Protein AF-A0A8J7ZEE6-F1 (afdb_monomer_lite)

Secondary structure (DSSP, 8-state):
--HHHHHHHHHHHHHHHHHHHHHHHHHHTTTT--S--TTT--S----EEE-SSSEEESTT--HHHHHHHHH------S---

Foldseek 3Di:
DVVVVVVVVVVVVVVVVVVVVVVVVCVVVVVPPQCADPPPRDNPHFDWDDDPHDIDTPVPDDPVVVVVVVPDDDDPPDDDD

pLDDT: mean 79.67, std 13.11, range [51.03, 96.62]

Sequence (81 aa):
MEQTKIEKQITKVTEIETTEQEHLNKLESGETCSPNCPYCNSGDVYGMSRVVGYFSIIENWNRSKKAELKRRQQGNYWHDE

Radius of gyration: 22.39 Å; chains: 1; bounding box: 38×56×55 Å

Structure (mmCIF, N/CA/C/O backbone):
data_AF-A0A8J7ZEE6-F1
#
_entry.id   AF-A0A8J7ZEE6-F1
#
loop_
_atom_site.group_PDB
_atom_site.id
_atom_site.type_symbol
_atom_site.label_atom_id
_atom_site.label_alt_id
_atom_site.label_comp_id
_atom_site.label_asym_id
_atom_site.label_entity_id
_atom_site.label_seq_id
_atom_site.pdbx_PDB_ins_code
_atom_site.Cartn_x
_atom_site.Cartn_y
_atom_site.Cartn_z
_atom_site.occupancy
_atom_site.B_iso_or_equiv
_atom_site.auth_seq_id
_atom_site.auth_comp_id
_atom_site.auth_asym_id
_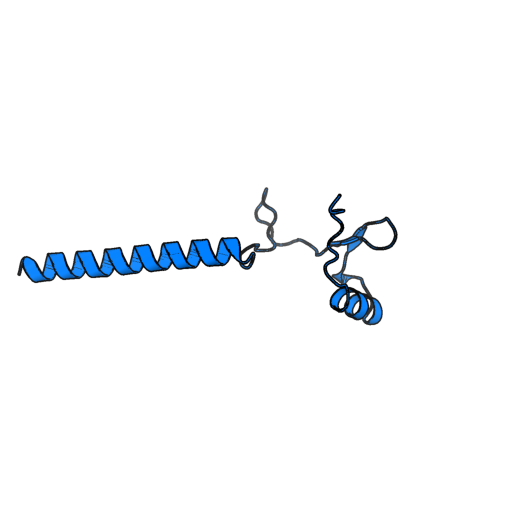atom_site.auth_atom_id
_atom_site.pdbx_PDB_model_num
ATOM 1 N N . MET A 1 1 ? -21.898 43.677 27.567 1.00 62.09 1 MET A N 1
ATOM 2 C CA . MET A 1 1 ? -21.710 42.270 28.003 1.00 62.09 1 MET A CA 1
ATOM 3 C C . MET A 1 1 ? -22.394 41.264 27.080 1.00 62.09 1 MET A C 1
ATOM 5 O O . MET A 1 1 ? -21.960 40.124 27.027 1.00 62.09 1 MET A O 1
ATOM 9 N N . GLU A 1 2 ? -23.446 41.664 26.361 1.00 65.25 2 GLU A N 1
ATOM 10 C CA . GLU A 1 2 ? -24.199 40.781 25.459 1.00 65.25 2 GLU A CA 1
ATOM 11 C C . GLU A 1 2 ? -23.531 40.619 24.080 1.00 65.25 2 GLU A C 1
ATOM 13 O O . GLU A 1 2 ? -23.384 39.502 23.593 1.00 65.25 2 GLU A O 1
ATOM 18 N N . GLN A 1 3 ? -22.992 41.706 23.518 1.00 65.69 3 GLN A N 1
ATOM 19 C CA . GLN A 1 3 ? -22.257 41.700 22.242 1.00 65.69 3 GLN A CA 1
ATOM 20 C C . GLN A 1 3 ? -21.004 40.805 22.280 1.00 65.69 3 GLN A C 1
ATOM 22 O O . GLN A 1 3 ? -20.795 39.991 21.389 1.00 65.69 3 GLN A O 1
ATOM 27 N N . THR A 1 4 ? -20.250 40.831 23.383 1.00 67.69 4 THR A N 1
ATOM 28 C CA . THR A 1 4 ? -19.062 39.981 23.572 1.00 67.69 4 THR A CA 1
ATOM 29 C C . THR A 1 4 ? -19.387 38.494 23.740 1.00 67.69 4 THR A C 1
ATOM 31 O O . THR A 1 4 ? -18.509 37.648 23.579 1.00 67.69 4 THR A O 1
ATOM 34 N N . LYS A 1 5 ? -20.631 38.140 24.087 1.00 73.31 5 LYS A N 1
ATOM 35 C CA . LYS A 1 5 ? -21.093 36.745 24.149 1.00 73.31 5 LYS A CA 1
ATOM 36 C C . LYS A 1 5 ? -21.456 36.230 22.756 1.00 73.31 5 LYS A C 1
ATOM 38 O O . LYS A 1 5 ? -21.153 35.081 22.449 1.00 73.31 5 LYS A O 1
ATOM 43 N N . ILE A 1 6 ? -22.059 37.087 21.934 1.00 74.94 6 ILE A N 1
ATOM 44 C CA . ILE A 1 6 ? -22.407 36.798 20.539 1.00 74.94 6 ILE A CA 1
ATOM 45 C C . ILE A 1 6 ? -21.134 36.632 19.705 1.00 74.94 6 ILE A C 1
ATOM 47 O O . ILE A 1 6 ? -20.985 35.620 19.032 1.00 74.94 6 ILE A O 1
ATOM 51 N N . GLU A 1 7 ? -20.170 37.546 19.829 1.00 71.25 7 GLU A N 1
ATOM 52 C CA . GLU A 1 7 ? -18.884 37.463 19.120 1.00 71.25 7 GLU A CA 1
ATOM 53 C C . GLU A 1 7 ? -18.143 36.158 19.424 1.00 71.25 7 GLU A C 1
ATOM 55 O O . GLU A 1 7 ? -17.709 35.481 18.497 1.00 71.25 7 GL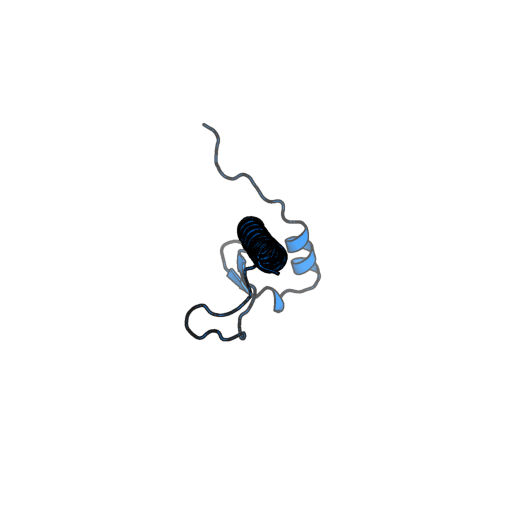U A O 1
ATOM 60 N N . LYS A 1 8 ? -18.083 35.752 20.702 1.00 70.62 8 LYS A N 1
ATOM 61 C CA . LYS A 1 8 ? -17.480 34.475 21.129 1.00 70.62 8 LYS A CA 1
ATOM 62 C C . LYS A 1 8 ? -18.210 33.249 20.584 1.00 70.62 8 LYS A C 1
ATOM 64 O O . LYS A 1 8 ? -17.581 32.225 20.332 1.00 70.62 8 LYS A O 1
ATOM 69 N N . GLN A 1 9 ? -19.534 33.320 20.448 1.00 76.12 9 GLN A N 1
ATOM 70 C CA . GLN A 1 9 ? -20.304 32.241 19.830 1.00 76.12 9 GLN A CA 1
ATOM 71 C C . GLN A 1 9 ? -20.018 32.155 18.332 1.00 76.12 9 GLN A C 1
ATOM 73 O O . GLN A 1 9 ? -19.806 31.054 17.839 1.00 76.12 9 GLN A O 1
ATOM 78 N N . ILE A 1 10 ? -19.930 33.293 17.639 1.00 73.50 10 ILE A N 1
ATOM 79 C CA . ILE A 1 10 ? -19.581 33.349 16.215 1.00 73.50 10 ILE A CA 1
ATOM 80 C C . ILE A 1 10 ? -18.179 32.772 15.983 1.00 73.50 10 ILE A C 1
ATOM 82 O O . ILE A 1 10 ? -18.034 31.918 15.118 1.00 73.50 10 ILE A O 1
ATOM 86 N N . THR A 1 11 ? -17.178 33.145 16.795 1.00 68.25 11 THR A N 1
ATOM 87 C CA . THR A 1 11 ? -15.803 32.613 16.648 1.00 68.25 11 THR A CA 1
ATOM 88 C C . THR A 1 11 ? -15.769 31.095 16.807 1.00 68.25 11 THR A C 1
ATOM 90 O O . THR A 1 11 ? -15.172 30.388 16.000 1.00 68.25 11 THR A O 1
ATOM 93 N N . LYS A 1 12 ? -16.484 30.580 17.811 1.00 80.94 12 LYS A N 1
ATOM 94 C CA . LYS A 1 12 ? -16.583 29.141 18.055 1.00 80.94 12 LYS A CA 1
ATOM 95 C C . LYS A 1 12 ? -17.261 28.402 16.89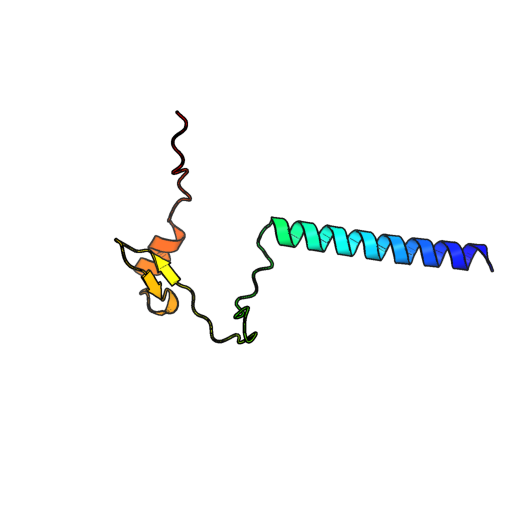7 1.00 80.94 12 LYS A C 1
ATOM 97 O O . LYS A 1 12 ? -16.845 27.301 16.564 1.00 80.94 12 LYS A O 1
ATOM 102 N N . VAL A 1 13 ? -18.303 28.981 16.297 1.00 75.19 13 VAL A N 1
ATOM 103 C CA . VAL A 1 13 ? -18.992 28.382 15.141 1.00 75.19 13 VAL A CA 1
ATOM 104 C C . VAL A 1 13 ? -18.077 28.370 13.917 1.00 75.19 13 VAL A C 1
ATOM 106 O O . VAL A 1 13 ? -17.952 27.329 13.282 1.00 75.19 13 VAL A O 1
ATOM 109 N N . THR A 1 14 ? -17.359 29.463 13.647 1.00 69.62 14 THR A N 1
ATOM 110 C CA . THR A 1 14 ? -16.413 29.519 12.522 1.00 69.62 14 THR A CA 1
ATOM 111 C C . THR A 1 14 ? -15.264 28.519 12.665 1.00 69.62 14 THR A C 1
ATOM 113 O O . THR A 1 14 ? -14.882 27.899 11.681 1.00 69.62 14 THR A O 1
ATOM 116 N N . GLU A 1 15 ? -14.752 28.293 13.881 1.00 80.12 15 GLU A N 1
ATOM 117 C CA . GLU A 1 15 ? -13.722 27.273 14.146 1.00 80.12 15 GLU A CA 1
ATOM 118 C C . GLU A 1 15 ? -14.230 25.846 13.858 1.00 80.12 15 GLU A C 1
ATOM 120 O O . GLU A 1 15 ? -13.510 25.014 13.296 1.00 80.12 15 GLU A O 1
ATOM 125 N N . ILE A 1 16 ? -15.489 25.561 14.204 1.00 75.12 16 ILE A N 1
ATOM 126 C CA . ILE A 1 16 ? -16.126 24.262 13.944 1.00 75.12 16 ILE A CA 1
ATOM 127 C C . ILE A 1 16 ? -16.298 24.046 12.437 1.00 75.12 16 ILE A C 1
ATOM 129 O O . ILE A 1 16 ? -15.867 23.013 11.929 1.00 75.12 16 ILE A O 1
ATOM 133 N N . GLU A 1 17 ? -16.830 25.034 11.713 1.00 74.00 17 GLU A N 1
ATOM 134 C CA . GLU A 1 17 ? -17.003 24.962 10.254 1.00 74.00 17 GLU A CA 1
ATOM 135 C C . GLU A 1 17 ? -15.666 24.749 9.528 1.00 74.00 17 GLU A C 1
ATOM 137 O O . GLU A 1 17 ? -15.578 23.925 8.616 1.00 74.00 17 GLU A O 1
ATOM 142 N N . THR A 1 18 ? -14.592 25.421 9.965 1.00 69.94 18 THR A N 1
ATOM 143 C CA . THR A 1 18 ? -13.253 25.196 9.395 1.00 69.94 18 THR A CA 1
ATOM 144 C C . THR A 1 18 ? -12.733 23.783 9.662 1.00 69.94 18 THR A C 1
ATOM 146 O O . THR A 1 18 ? -12.135 23.173 8.778 1.00 69.94 18 THR A O 1
ATOM 149 N N . THR A 1 19 ? -13.020 23.216 10.836 1.00 73.81 19 THR A N 1
ATOM 150 C CA . THR A 1 19 ? -12.607 21.847 11.190 1.00 73.81 19 THR A CA 1
ATOM 151 C C . THR A 1 19 ? -13.357 20.801 10.355 1.00 73.81 19 THR A C 1
ATOM 153 O O . THR A 1 19 ? -12.773 19.805 9.923 1.00 73.81 19 THR A O 1
ATOM 156 N N . GLU A 1 20 ? -14.646 21.026 10.089 1.00 75.62 20 GLU A N 1
ATOM 157 C CA . GLU A 1 20 ? -15.466 20.155 9.238 1.00 75.62 20 GLU A CA 1
ATOM 158 C C . GLU A 1 20 ? -14.990 20.173 7.779 1.00 75.62 20 GLU A C 1
ATOM 160 O O . GLU A 1 20 ? -14.855 19.115 7.159 1.00 75.62 20 GLU A O 1
ATOM 165 N N . GLN A 1 21 ? -14.662 21.354 7.246 1.00 71.31 21 GLN A N 1
ATOM 166 C CA . GLN A 1 21 ? -14.125 21.501 5.890 1.00 71.31 21 GLN A CA 1
ATOM 167 C C . GLN A 1 21 ? -12.760 20.818 5.732 1.00 71.31 21 GLN A C 1
ATOM 169 O O . GLN A 1 21 ? -12.533 20.104 4.756 1.00 71.31 21 GLN A O 1
ATOM 174 N N . GLU A 1 22 ? -11.856 20.964 6.704 1.00 72.00 22 GLU A N 1
ATOM 175 C CA . GLU A 1 22 ? -10.569 20.256 6.705 1.00 72.00 22 GLU A CA 1
ATOM 176 C C . GLU A 1 22 ? -10.732 18.731 6.754 1.00 72.00 22 GLU A C 1
ATOM 178 O O . GLU A 1 22 ? -9.984 18.003 6.097 1.00 72.00 22 GLU A O 1
ATOM 183 N N . HIS A 1 23 ? -11.707 18.231 7.518 1.00 70.19 23 HIS A N 1
ATOM 184 C CA . HIS A 1 23 ? -11.996 16.801 7.606 1.00 70.19 23 HIS A CA 1
ATOM 185 C C . HIS A 1 23 ? -12.528 16.239 6.279 1.00 70.19 23 HIS A C 1
ATOM 187 O O . HIS A 1 23 ? -12.091 15.170 5.849 1.00 70.19 23 HIS A O 1
ATOM 193 N N . LEU A 1 24 ? -13.423 16.968 5.603 1.00 66.88 24 LEU A N 1
ATOM 194 C CA . LEU A 1 24 ? -13.933 16.605 4.275 1.00 66.8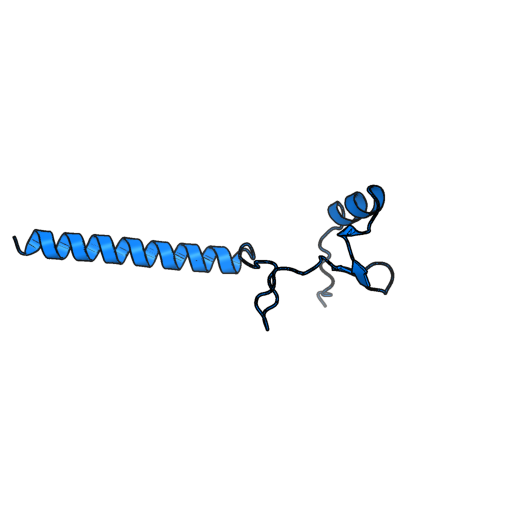8 24 LEU A CA 1
ATOM 195 C C . LEU A 1 24 ? -12.817 16.590 3.224 1.00 66.88 24 LEU A C 1
ATOM 197 O O . LEU A 1 24 ? -12.680 15.613 2.492 1.00 66.88 24 LEU A O 1
ATOM 201 N N . ASN A 1 25 ? -11.945 17.599 3.225 1.00 67.00 25 ASN A N 1
ATOM 202 C CA . ASN A 1 25 ? -10.804 17.654 2.308 1.00 67.00 25 ASN A CA 1
ATOM 203 C C . ASN A 1 25 ? -9.819 16.485 2.521 1.00 67.00 25 ASN A C 1
ATOM 205 O O . ASN A 1 25 ? -9.280 15.945 1.558 1.00 67.00 25 ASN A O 1
ATOM 209 N N . LYS A 1 26 ? -9.616 16.047 3.772 1.00 61.28 26 LYS A N 1
ATOM 210 C CA . LYS A 1 26 ? -8.787 14.870 4.107 1.00 61.28 26 LYS A CA 1
ATOM 211 C C . LYS A 1 26 ? -9.415 13.531 3.703 1.00 61.28 26 LYS A C 1
ATOM 213 O O . LYS A 1 26 ? -8.701 12.556 3.470 1.00 61.28 26 LYS A O 1
ATOM 218 N N . LEU A 1 27 ? -10.745 13.460 3.659 1.00 59.03 27 LEU A N 1
ATOM 219 C CA . LEU A 1 27 ? -11.472 12.300 3.136 1.00 59.03 27 LEU A CA 1
ATOM 220 C C . LEU A 1 27 ? -11.332 12.209 1.612 1.00 59.03 27 LEU A C 1
ATOM 222 O O . LEU A 1 27 ? -11.078 11.124 1.093 1.00 59.03 27 LEU A O 1
ATOM 226 N N . GLU A 1 28 ? -11.438 13.337 0.907 1.00 60.59 28 GLU A N 1
ATOM 227 C CA . GLU A 1 28 ? -11.278 13.400 -0.553 1.00 60.59 28 GLU A CA 1
ATOM 228 C C . GLU A 1 28 ? -9.839 13.121 -1.012 1.00 60.59 28 GLU A C 1
ATOM 230 O O . GLU A 1 28 ? -9.636 12.487 -2.048 1.00 60.59 28 GLU A O 1
ATOM 235 N N . SER A 1 29 ? -8.831 13.512 -0.225 1.00 57.56 29 SER A N 1
ATOM 236 C CA . SER A 1 29 ? -7.419 13.204 -0.502 1.00 57.56 29 SER A CA 1
ATOM 237 C C . SER A 1 29 ? -7.038 11.739 -0.234 1.00 57.56 29 SER A C 1
ATOM 239 O O . SER A 1 29 ? -5.929 11.320 -0.573 1.00 57.56 29 SER A O 1
ATOM 241 N N . GLY A 1 30 ? -7.936 10.938 0.358 1.00 54.16 30 GLY A N 1
ATOM 242 C CA . GLY A 1 30 ? -7.679 9.539 0.718 1.00 54.16 30 GLY A CA 1
ATOM 243 C C . GLY A 1 30 ? -6.695 9.360 1.882 1.00 54.16 30 GLY A C 1
ATOM 244 O O . GLY A 1 30 ? -6.242 8.243 2.139 1.00 54.16 30 GLY A O 1
ATOM 245 N N . GLU A 1 31 ? -6.364 10.436 2.600 1.00 54.78 31 GLU A N 1
ATOM 246 C CA . GLU A 1 31 ? -5.382 10.446 3.693 1.00 54.78 31 GLU A CA 1
ATOM 247 C C . GLU A 1 31 ? -5.910 9.811 4.995 1.00 54.78 31 GLU A C 1
ATOM 249 O O . GLU A 1 31 ? -5.134 9.547 5.913 1.00 54.78 31 GLU A O 1
ATOM 254 N N . THR A 1 32 ? -7.212 9.520 5.086 1.00 51.03 32 THR A N 1
ATOM 255 C CA . THR A 1 32 ? -7.885 9.034 6.308 1.00 51.03 32 THR A CA 1
ATOM 256 C C . THR A 1 32 ? -8.250 7.551 6.303 1.00 51.03 32 THR A C 1
ATOM 258 O O . THR A 1 32 ? -8.991 7.106 7.178 1.00 51.03 32 THR A O 1
ATOM 261 N N . CYS A 1 33 ? -7.723 6.744 5.377 1.00 57.66 33 CYS A N 1
ATOM 262 C CA . CYS A 1 33 ? -7.894 5.293 5.472 1.00 57.66 33 CYS A CA 1
ATOM 263 C C . CYS A 1 33 ? -6.931 4.739 6.533 1.00 57.66 33 CYS A C 1
ATOM 265 O O . CYS A 1 33 ? -5.833 4.269 6.224 1.00 57.66 33 CYS A O 1
ATOM 267 N N . SER A 1 34 ? -7.309 4.852 7.810 1.00 69.62 34 SER A N 1
ATOM 268 C CA . SER A 1 34 ? -6.577 4.194 8.885 1.00 69.62 34 SER A CA 1
ATOM 269 C C . SER A 1 34 ? -6.618 2.680 8.640 1.00 69.62 34 SER A C 1
ATOM 271 O O . SER A 1 34 ? -7.687 2.145 8.332 1.00 69.62 34 SER A O 1
ATOM 273 N N . PRO A 1 35 ? -5.482 1.968 8.737 1.00 81.62 35 PRO A N 1
ATOM 274 C CA . PRO A 1 35 ? -5.404 0.542 8.443 1.00 81.62 35 PRO A CA 1
ATOM 275 C C . PRO A 1 35 ? -6.028 -0.263 9.593 1.00 81.62 35 PRO A C 1
ATOM 277 O O . PRO A 1 35 ? -5.341 -0.919 10.369 1.00 81.62 35 PRO A O 1
ATOM 280 N N . ASN A 1 36 ? -7.347 -0.184 9.729 1.00 90.88 36 ASN A N 1
ATOM 281 C CA . ASN A 1 36 ? -8.127 -0.894 10.730 1.00 90.88 36 ASN A CA 1
ATOM 282 C C . ASN A 1 36 ? -9.206 -1.723 10.041 1.00 90.88 36 ASN A C 1
ATOM 284 O O . ASN A 1 36 ? -9.809 -1.307 9.051 1.00 90.88 36 ASN A O 1
ATOM 288 N N . CYS A 1 37 ? -9.474 -2.909 10.580 1.00 86.88 37 CYS A N 1
ATOM 289 C CA . CYS A 1 37 ? -10.564 -3.747 10.101 1.00 86.88 37 CYS A CA 1
ATOM 290 C C . CYS A 1 37 ? -11.917 -3.052 10.358 1.00 86.88 37 CYS A C 1
ATOM 292 O O . CYS A 1 37 ? -12.227 -2.775 11.516 1.00 86.88 37 CYS A O 1
ATOM 294 N N . PRO A 1 38 ? -12.780 -2.843 9.347 1.00 86.69 38 PRO A N 1
ATOM 295 C CA . PRO A 1 38 ? -14.055 -2.144 9.534 1.00 86.69 38 PRO A CA 1
ATOM 296 C C . PRO A 1 38 ? -15.071 -2.928 10.383 1.00 86.69 38 PRO A C 1
ATOM 298 O O . PRO A 1 38 ? -16.057 -2.361 10.837 1.00 86.69 38 PRO A O 1
ATOM 301 N N . TYR A 1 39 ? -14.848 -4.229 10.600 1.00 91.81 39 TYR A N 1
ATOM 302 C CA . TYR A 1 39 ? -15.751 -5.085 11.373 1.00 91.81 39 TYR A CA 1
ATOM 303 C C . TYR A 1 39 ? -15.424 -5.110 12.873 1.00 91.81 39 TYR A C 1
ATOM 305 O O . TYR A 1 39 ? -16.320 -5.015 13.705 1.00 91.81 39 TYR A O 1
ATOM 313 N N . CYS A 1 40 ? -14.143 -5.253 13.230 1.00 93.62 40 CYS A N 1
ATOM 314 C CA . CYS A 1 40 ? -13.705 -5.403 14.626 1.00 93.62 40 CYS A CA 1
ATOM 315 C C . CYS A 1 40 ? -12.760 -4.296 15.110 1.00 93.62 40 CYS A C 1
ATOM 317 O O . CYS A 1 40 ? -12.293 -4.347 16.245 1.00 93.62 40 CYS A O 1
ATOM 319 N N . ASN A 1 41 ? -12.443 -3.324 14.253 1.00 90.25 41 ASN A N 1
ATOM 320 C CA . ASN A 1 41 ? -11.500 -2.230 14.492 1.00 90.25 41 ASN A CA 1
ATOM 321 C C . ASN A 1 41 ? -10.060 -2.663 14.846 1.00 90.25 41 ASN A C 1
ATOM 323 O O . ASN A 1 41 ? -9.248 -1.846 15.281 1.00 90.25 41 ASN A O 1
ATOM 327 N N . SER A 1 42 ? -9.718 -3.941 14.642 1.00 92.19 42 SER A N 1
ATOM 328 C CA . SER A 1 42 ? -8.361 -4.451 14.859 1.00 92.19 42 SER A CA 1
ATOM 329 C C . SER A 1 42 ? -7.359 -3.757 13.936 1.00 92.19 42 SER A C 1
ATOM 331 O O . SER A 1 42 ? -7.647 -3.555 12.755 1.00 92.19 42 SER A O 1
ATOM 333 N N . GLY A 1 43 ? -6.183 -3.429 14.475 1.00 90.56 43 GLY A N 1
ATOM 334 C CA . GLY A 1 43 ? -5.028 -2.956 13.706 1.00 90.56 43 GLY A CA 1
ATOM 335 C C . GLY A 1 43 ? -4.151 -4.084 13.148 1.00 90.56 43 GLY A C 1
ATOM 336 O O . GLY A 1 43 ? -3.149 -3.801 12.501 1.00 90.56 43 GLY A O 1
ATOM 337 N N . ASP A 1 44 ? -4.499 -5.351 13.401 1.00 92.56 44 ASP A N 1
ATOM 338 C CA . ASP A 1 44 ? -3.824 -6.518 12.814 1.00 92.56 44 ASP A CA 1
ATOM 339 C C . ASP A 1 44 ? -4.283 -6.712 11.361 1.00 92.56 44 ASP A C 1
ATOM 341 O O . ASP A 1 44 ? -5.119 -7.560 11.042 1.00 92.56 44 ASP A O 1
ATOM 345 N N . VAL A 1 45 ? -3.797 -5.832 10.487 1.00 91.50 45 VAL A N 1
ATOM 346 C CA . VAL A 1 45 ? -4.052 -5.846 9.045 1.00 91.50 45 VAL A CA 1
ATOM 347 C C . VAL A 1 45 ? -2.732 -5.784 8.280 1.00 91.50 45 VAL A C 1
ATOM 349 O O . VAL A 1 45 ? -1.723 -5.295 8.786 1.00 91.50 45 VAL A O 1
ATOM 352 N N . TYR A 1 46 ? -2.748 -6.254 7.032 1.00 92.69 46 TYR A N 1
ATOM 353 C CA . TYR A 1 46 ? -1.563 -6.330 6.176 1.00 92.69 46 TYR A CA 1
ATOM 354 C C . TYR A 1 46 ? -1.820 -5.651 4.833 1.00 92.69 46 TYR A C 1
ATOM 356 O O . TYR A 1 46 ? -2.925 -5.728 4.287 1.00 92.69 46 TYR A O 1
ATOM 364 N N . GLY A 1 47 ? -0.791 -5.022 4.265 1.00 90.88 47 GLY A N 1
ATOM 365 C CA . GLY A 1 47 ? -0.838 -4.503 2.907 1.00 90.88 47 GLY A CA 1
ATOM 366 C C . GLY A 1 47 ? -0.773 -5.641 1.891 1.00 90.88 47 GLY A C 1
ATOM 367 O O . GLY A 1 47 ? 0.143 -6.461 1.906 1.00 90.88 47 GLY A O 1
ATOM 368 N N . MET A 1 48 ? -1.712 -5.689 0.949 1.00 92.94 48 MET A N 1
ATOM 369 C CA . MET A 1 48 ? -1.708 -6.680 -0.132 1.00 92.94 48 MET A CA 1
ATOM 370 C C . MET A 1 48 ? -1.734 -5.993 -1.494 1.00 92.94 48 MET A C 1
ATOM 372 O O . MET A 1 48 ? -2.416 -4.990 -1.688 1.00 92.94 48 MET A O 1
ATOM 376 N N . SER A 1 49 ? -0.999 -6.539 -2.463 1.00 92.81 49 SER A N 1
ATOM 377 C CA . SER A 1 49 ? -1.007 -6.048 -3.843 1.00 92.81 49 SER A CA 1
ATOM 378 C C . SER A 1 49 ? -1.039 -7.203 -4.838 1.00 92.81 49 SER A C 1
ATOM 380 O O . SER A 1 49 ? -0.543 -8.304 -4.569 1.00 92.81 49 SER A O 1
ATOM 382 N N . ARG A 1 50 ? -1.642 -6.956 -6.005 1.00 92.62 50 ARG A N 1
ATOM 383 C CA . ARG A 1 50 ? -1.680 -7.914 -7.109 1.00 92.62 50 ARG A CA 1
ATOM 384 C C . ARG A 1 50 ? -0.334 -7.928 -7.830 1.00 92.62 50 ARG A C 1
ATOM 386 O O . ARG A 1 50 ? 0.239 -6.879 -8.129 1.00 92.62 50 ARG A O 1
ATOM 393 N N . VAL A 1 51 ? 0.163 -9.124 -8.118 1.00 90.38 51 VAL A N 1
ATOM 394 C CA . VAL A 1 51 ? 1.370 -9.349 -8.925 1.00 90.38 51 VAL A CA 1
ATOM 395 C C . VAL A 1 51 ? 0.929 -9.867 -10.303 1.00 90.38 51 VAL A C 1
ATOM 397 O O . VAL A 1 51 ? 0.012 -9.302 -10.897 1.00 90.38 51 VAL A O 1
ATOM 400 N N . VAL A 1 52 ? 1.527 -10.936 -10.833 1.00 90.25 52 VAL A N 1
ATOM 401 C CA . VAL A 1 52 ? 1.165 -11.525 -12.132 1.00 90.25 52 VAL A CA 1
ATOM 402 C C . VAL A 1 52 ? -0.034 -12.458 -11.942 1.00 90.25 52 VAL A C 1
ATOM 404 O O . VAL A 1 52 ? 0.082 -13.676 -11.980 1.00 90.25 52 VAL A O 1
ATOM 407 N N . GLY A 1 53 ? -1.195 -11.874 -11.646 1.00 90.12 53 GLY A N 1
ATOM 408 C CA . GLY A 1 53 ? -2.470 -12.594 -11.581 1.00 90.12 53 GLY A CA 1
ATOM 409 C C . GLY A 1 53 ? -2.935 -13.031 -10.189 1.00 90.12 53 GLY A C 1
ATOM 410 O O . GLY A 1 53 ? -4.130 -13.251 -10.034 1.00 90.12 53 GLY A O 1
ATOM 411 N N . TYR A 1 54 ? -2.065 -13.055 -9.174 1.00 94.06 54 TYR A N 1
ATOM 412 C CA . TYR A 1 54 ? -2.421 -13.398 -7.786 1.00 94.06 54 TYR A CA 1
ATOM 413 C C . TYR A 1 54 ? -2.119 -12.256 -6.802 1.00 94.06 54 TYR A C 1
ATOM 415 O O . TYR A 1 54 ? -1.332 -11.354 -7.103 1.00 94.06 54 TYR A O 1
ATOM 423 N N . PHE A 1 55 ? -2.751 -12.293 -5.626 1.00 95.12 55 PHE A N 1
ATOM 424 C CA . PHE A 1 55 ? -2.506 -11.348 -4.533 1.00 95.12 55 PHE A CA 1
ATOM 425 C C . PHE A 1 55 ? -1.415 -11.856 -3.592 1.00 95.12 55 PHE A C 1
ATOM 427 O O . PHE A 1 55 ? -1.351 -13.044 -3.284 1.00 95.12 55 PHE A O 1
ATOM 434 N N . SER A 1 56 ? -0.571 -10.943 -3.113 1.00 95.69 56 SER A N 1
ATOM 435 C CA . SER A 1 56 ? 0.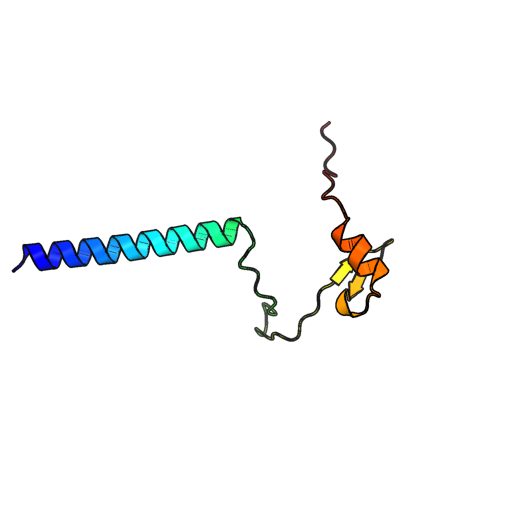479 -11.241 -2.140 1.00 95.69 56 SER A CA 1
ATOM 436 C C . SER A 1 56 ? 0.582 -10.141 -1.090 1.00 95.69 56 SER A C 1
ATOM 438 O O . SER A 1 56 ? 0.382 -8.967 -1.396 1.00 95.69 56 SER A O 1
ATOM 440 N N . ILE A 1 57 ? 0.971 -10.542 0.122 1.00 95.88 57 ILE A N 1
ATOM 441 C CA . ILE A 1 57 ? 1.299 -9.658 1.249 1.00 95.88 57 ILE A CA 1
ATOM 442 C C . ILE A 1 57 ? 2.603 -8.907 0.945 1.00 95.88 57 ILE A C 1
ATOM 444 O O . ILE A 1 57 ? 3.611 -9.541 0.620 1.00 95.88 57 ILE A O 1
ATOM 448 N N . ILE A 1 58 ? 2.574 -7.575 1.019 1.00 94.38 58 ILE A N 1
ATOM 449 C CA . ILE A 1 58 ? 3.660 -6.662 0.621 1.00 94.38 58 ILE A CA 1
ATOM 450 C C . ILE A 1 58 ? 4.808 -6.701 1.635 1.00 94.38 58 ILE A C 1
ATOM 452 O O . ILE A 1 58 ? 5.980 -6.587 1.268 1.00 94.38 58 ILE A O 1
ATOM 456 N N . GLU A 1 59 ? 4.502 -6.883 2.916 1.00 93.44 59 GLU A N 1
ATOM 457 C CA . GLU A 1 59 ? 5.466 -6.926 4.017 1.00 93.44 59 GLU A CA 1
ATOM 458 C C . GLU A 1 59 ? 6.509 -8.027 3.783 1.00 93.44 59 GLU A C 1
ATOM 460 O O . GLU A 1 59 ? 7.707 -7.781 3.965 1.00 93.44 59 GLU A O 1
ATOM 465 N N . ASN A 1 60 ? 6.064 -9.167 3.239 1.00 95.25 60 ASN A N 1
ATOM 466 C CA . ASN A 1 60 ? 6.883 -10.338 2.912 1.00 95.25 60 ASN A CA 1
ATOM 467 C C . ASN A 1 60 ? 7.723 -10.171 1.634 1.00 95.25 60 ASN A C 1
ATOM 469 O O . ASN A 1 60 ? 8.517 -11.048 1.293 1.00 95.25 60 ASN A O 1
ATOM 473 N N . TRP A 1 61 ? 7.568 -9.072 0.891 1.00 95.50 61 TRP A N 1
ATOM 474 C CA . TRP A 1 61 ? 8.336 -8.845 -0.330 1.00 95.50 61 TRP A CA 1
ATOM 475 C C . TRP A 1 61 ? 9.784 -8.463 -0.026 1.00 95.50 61 TRP A C 1
ATOM 477 O O . TRP A 1 61 ? 10.091 -7.703 0.898 1.00 95.50 61 TRP A O 1
ATOM 487 N N . ASN A 1 62 ? 10.692 -8.931 -0.878 1.00 96.62 62 ASN A N 1
ATOM 488 C CA . ASN A 1 62 ? 12.082 -8.497 -0.850 1.00 96.62 62 ASN A CA 1
ATOM 489 C C . ASN A 1 62 ? 12.232 -7.021 -1.285 1.00 96.62 62 ASN A C 1
ATOM 491 O O . ASN A 1 62 ? 11.317 -6.389 -1.824 1.00 96.62 62 ASN A O 1
ATOM 495 N N . ARG A 1 63 ? 13.432 -6.462 -1.076 1.00 96.56 63 ARG A N 1
ATOM 496 C CA . ARG A 1 63 ? 13.727 -5.051 -1.380 1.00 96.56 63 ARG A CA 1
ATOM 497 C C . ARG A 1 63 ? 13.491 -4.694 -2.852 1.00 96.56 63 ARG A C 1
ATOM 499 O O . ARG A 1 63 ? 13.026 -3.592 -3.135 1.00 96.56 63 ARG A O 1
ATOM 506 N N . SER A 1 64 ? 13.787 -5.602 -3.784 1.00 95.25 64 SER A N 1
ATOM 507 C CA . SER A 1 64 ? 13.617 -5.337 -5.217 1.00 95.25 64 SER A CA 1
ATOM 508 C C . SER A 1 64 ? 12.144 -5.263 -5.625 1.00 95.25 64 SER A C 1
ATOM 510 O O . SER A 1 64 ? 11.791 -4.388 -6.411 1.00 95.25 64 SER A O 1
ATOM 512 N N . LYS A 1 65 ? 11.259 -6.089 -5.054 1.00 93.81 65 LYS A N 1
ATOM 513 C CA . LYS A 1 65 ? 9.811 -5.995 -5.306 1.00 93.81 65 LYS A CA 1
ATOM 514 C C . LYS A 1 65 ? 9.156 -4.792 -4.647 1.00 93.81 65 LYS A C 1
ATOM 516 O O . LYS A 1 65 ? 8.318 -4.156 -5.275 1.00 93.81 65 LYS A O 1
ATOM 521 N N . LYS A 1 66 ? 9.598 -4.390 -3.453 1.00 94.31 66 LYS A N 1
ATOM 522 C CA . LYS A 1 66 ? 9.162 -3.114 -2.854 1.00 94.31 66 LYS A CA 1
ATOM 523 C C . LYS A 1 66 ? 9.574 -1.910 -3.718 1.00 94.31 66 LYS A C 1
ATOM 525 O O . LYS A 1 66 ? 8.800 -0.970 -3.875 1.00 94.31 66 LYS A O 1
ATOM 530 N N . ALA A 1 67 ? 10.764 -1.950 -4.328 1.00 93.19 67 ALA A N 1
ATOM 531 C CA . ALA A 1 67 ? 11.212 -0.912 -5.261 1.00 93.19 67 ALA A CA 1
ATOM 532 C C . ALA A 1 67 ? 10.427 -0.912 -6.585 1.00 93.19 67 ALA A C 1
ATOM 534 O O . ALA A 1 67 ? 10.141 0.159 -7.113 1.00 93.19 67 ALA A O 1
ATOM 535 N N . GLU A 1 68 ? 10.069 -2.090 -7.103 1.00 93.44 68 GLU A N 1
ATOM 536 C CA . GLU A 1 68 ? 9.183 -2.232 -8.266 1.00 93.44 68 GLU A CA 1
ATOM 537 C C . GLU A 1 68 ? 7.802 -1.638 -7.982 1.00 93.44 68 GLU A C 1
ATOM 539 O O . GLU A 1 68 ? 7.355 -0.791 -8.748 1.00 93.44 68 GLU A O 1
ATOM 544 N N . LEU A 1 69 ? 7.193 -1.978 -6.839 1.00 91.44 69 LEU A N 1
ATOM 545 C CA . LEU A 1 69 ? 5.898 -1.438 -6.414 1.00 91.44 69 LEU A CA 1
ATOM 546 C C . LEU A 1 69 ? 5.889 0.093 -6.408 1.00 91.44 69 LEU A C 1
ATOM 548 O O . LEU A 1 69 ? 4.978 0.702 -6.957 1.00 91.44 69 LEU A O 1
ATOM 552 N N . LYS A 1 70 ? 6.936 0.712 -5.846 1.00 90.06 70 LYS A N 1
ATOM 553 C CA . LYS A 1 70 ? 7.089 2.175 -5.798 1.00 90.06 70 LYS A CA 1
ATOM 554 C C . LYS A 1 70 ? 7.175 2.818 -7.189 1.00 90.06 70 LYS A C 1
ATOM 556 O O . LYS A 1 70 ? 6.867 3.995 -7.332 1.00 90.06 70 LYS A O 1
ATOM 561 N N . ARG A 1 71 ? 7.641 2.077 -8.197 1.00 89.12 71 ARG A N 1
ATOM 562 C CA . ARG A 1 71 ? 7.790 2.558 -9.578 1.00 89.12 71 ARG A CA 1
ATOM 563 C C . ARG A 1 71 ? 6.580 2.256 -10.456 1.00 89.12 71 ARG A C 1
ATOM 565 O O . ARG A 1 71 ? 6.584 2.681 -11.611 1.00 89.12 71 ARG A O 1
ATOM 572 N N . ARG A 1 72 ? 5.573 1.532 -9.956 1.00 89.06 72 ARG A N 1
ATOM 573 C CA . ARG A 1 72 ? 4.345 1.306 -10.719 1.00 89.06 72 ARG A CA 1
ATOM 574 C C . ARG A 1 72 ? 3.680 2.645 -10.995 1.00 89.06 72 ARG A C 1
ATOM 576 O O . ARG A 1 72 ? 3.447 3.432 -10.084 1.00 89.06 72 ARG A O 1
ATOM 583 N N . GLN A 1 73 ? 3.395 2.887 -12.265 1.00 82.81 73 GLN A N 1
ATOM 584 C CA . GLN A 1 73 ? 2.610 4.036 -12.681 1.00 82.81 73 GLN A CA 1
ATOM 585 C C . GLN A 1 73 ? 1.131 3.707 -12.495 1.00 82.81 73 GLN A C 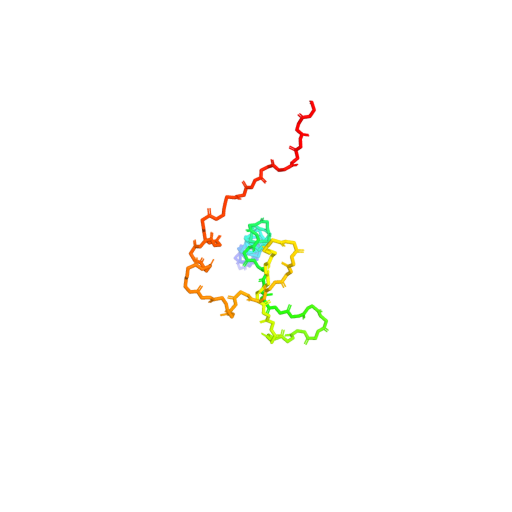1
ATOM 587 O O . GLN A 1 73 ? 0.702 2.571 -12.720 1.00 82.81 73 GLN A O 1
ATOM 592 N N . GLN A 1 74 ? 0.352 4.705 -12.088 1.00 76.62 74 GLN A N 1
ATOM 593 C CA . GLN A 1 74 ? -1.097 4.630 -12.204 1.00 76.62 74 GLN A CA 1
ATOM 594 C C . GLN A 1 74 ? -1.417 4.626 -13.701 1.00 76.62 74 GLN A C 1
ATOM 596 O O . GLN A 1 74 ? -1.153 5.602 -14.397 1.00 76.62 74 GLN A O 1
ATOM 601 N N . GLY A 1 75 ? -1.889 3.494 -14.217 1.00 70.88 75 GLY A N 1
ATOM 602 C CA . GLY A 1 75 ? -2.359 3.423 -15.596 1.00 70.88 75 GLY A CA 1
ATOM 603 C C . GLY A 1 75 ? -3.790 3.939 -15.681 1.00 70.88 75 GLY A C 1
ATOM 604 O O . GLY A 1 75 ? -4.606 3.601 -14.822 1.00 70.88 75 GLY A O 1
ATOM 605 N N . ASN A 1 76 ? -4.103 4.722 -16.716 1.00 71.75 76 ASN A N 1
ATOM 606 C CA . ASN A 1 76 ? -5.487 4.893 -17.141 1.00 71.75 76 ASN A CA 1
ATOM 607 C C . ASN A 1 76 ? -5.856 3.677 -18.001 1.00 71.75 76 ASN A C 1
ATOM 609 O O . ASN A 1 76 ? -5.441 3.580 -19.152 1.00 71.75 76 ASN A O 1
ATOM 613 N N . TYR A 1 77 ? -6.542 2.707 -17.398 1.00 67.00 77 TYR A N 1
ATOM 614 C CA . TYR A 1 77 ? -6.966 1.471 -18.070 1.00 67.00 77 TYR A CA 1
ATOM 615 C C . TYR A 1 77 ? -8.388 1.565 -18.628 1.00 67.00 77 TYR A C 1
ATOM 617 O O . TYR A 1 77 ? -8.905 0.581 -19.158 1.00 67.00 77 TYR A O 1
ATOM 625 N N . TRP A 1 78 ? -9.026 2.725 -18.486 1.00 74.62 78 TRP A N 1
ATOM 626 C CA . TRP A 1 78 ? -10.275 3.015 -19.161 1.00 74.62 78 TRP A CA 1
ATOM 627 C C . TRP A 1 78 ? -9.922 3.394 -20.598 1.00 74.62 78 TRP A C 1
ATOM 629 O O . TRP A 1 78 ? -9.160 4.330 -20.829 1.00 74.62 78 TRP A O 1
ATOM 639 N N . HIS A 1 79 ? -10.391 2.599 -21.556 1.00 65.44 79 HIS A N 1
ATOM 640 C CA . HIS A 1 79 ? -10.320 2.974 -22.960 1.00 65.44 79 HIS A CA 1
ATOM 641 C C . HIS A 1 79 ? -11.276 4.149 -23.179 1.00 65.44 79 HIS A C 1
ATOM 643 O O . HIS A 1 79 ? -12.474 3.999 -22.949 1.00 65.44 79 HIS A O 1
ATOM 649 N N . ASP A 1 80 ? -10.747 5.294 -23.604 1.00 67.44 80 ASP A N 1
ATOM 650 C CA . ASP A 1 80 ? -11.559 6.315 -24.259 1.00 67.44 80 ASP A CA 1
ATOM 651 C C . ASP A 1 80 ? -11.887 5.770 -25.664 1.00 67.44 80 ASP A C 1
ATOM 653 O O . ASP A 1 80 ? -10.974 5.562 -26.471 1.00 67.44 80 ASP A O 1
ATOM 657 N N . GLU A 1 81 ? -13.155 5.420 -25.901 1.00 56.94 81 GLU A N 1
ATOM 658 C CA . GLU A 1 81 ? -13.689 5.083 -27.234 1.00 56.94 81 GLU A CA 1
ATOM 659 C C . GLU A 1 81 ? -13.726 6.307 -28.160 1.00 56.94 81 GLU A C 1
ATOM 661 O O . GLU A 1 81 ? -14.042 7.421 -27.676 1.00 56.94 81 GLU A O 1
#